Protein AF-A0A9X5XLR1-F1 (afdb_monomer_lite)

Secondary structure (DSSP, 8-state):
-PBPPPEEEEEEEEE-TTS-EEEEEEEEEEEEETS-TTHHHHHHHHHHHHHHTB--SEEEEEEEEEE-SSPPB---TTTTHHHHHHHHHHHHHHHHHHTT--HHHHHHHHB--TT---EETTEE-TT---S---HHHHHHHHHHHHHSPPSSPPPTT----------

Foldseek 3Di:
DAAAWDKDKDWDWDDDLVLATAEIEMEMETEQEADCECQVVLQCQQQQQLALFWQHPYYYYHYYYDYDNDDGHYDDPVSNVVVNQVNVLVVQCVVCVVSVHHSLVSSVVTGDDAPDFRAGNVGTDPVDHPPDDCVVVVSVVVVVVVVDDDPDDDDPPDDDDDDDGDD

Sequence (167 aa):
ATTRHPFTIRVKAGARRDGTLTALQLRVVSNTGAYGNHGPAVMFHSVGESMAVYRAPHKKVDAFSVYTHTVPAGAFRGYGLGQVMFAVESALDELARRVGLDPLEFKAKNIIGPGEPMITAGGEEEDLHIASYGLDQCIGIVRRAQEEPVSEPVPDGWLVGEGTALA

Structure (mmCIF, N/CA/C/O backbone):
data_AF-A0A9X5XLR1-F1
#
_entry.id   AF-A0A9X5XLR1-F1
#
loop_
_atom_site.group_PDB
_atom_site.id
_atom_site.type_symbol
_atom_site.label_atom_id
_atom_site.label_alt_id
_atom_site.label_comp_id
_atom_site.label_asym_id
_atom_site.label_entity_id
_atom_site.label_seq_id
_atom_site.pdbx_PDB_ins_code
_atom_site.Cartn_x
_atom_site.Cartn_y
_atom_site.Cartn_z
_atom_site.occupancy
_atom_site.B_iso_or_equiv
_atom_site.auth_seq_id
_atom_site.auth_comp_id
_atom_site.auth_asym_id
_atom_site.auth_atom_id
_atom_site.pdbx_PDB_model_num
ATOM 1 N N . ALA A 1 1 ? 5.793 11.758 -24.833 1.00 57.50 1 ALA A N 1
ATOM 2 C CA . ALA A 1 1 ? 5.321 11.913 -23.443 1.00 57.50 1 ALA A CA 1
ATOM 3 C C . ALA A 1 1 ? 5.467 10.572 -22.738 1.00 57.50 1 ALA A C 1
ATOM 5 O O . ALA A 1 1 ? 5.095 9.568 -23.332 1.00 57.50 1 ALA A O 1
ATOM 6 N N . THR A 1 2 ? 6.045 10.537 -21.538 1.00 74.81 2 THR A N 1
ATOM 7 C CA . THR A 1 2 ? 6.142 9.318 -20.720 1.00 74.81 2 THR A CA 1
ATOM 8 C C . THR A 1 2 ? 4.814 9.069 -20.011 1.00 74.81 2 THR A C 1
ATOM 10 O O . THR A 1 2 ? 4.234 9.988 -19.434 1.00 74.81 2 THR A O 1
ATOM 13 N N . THR A 1 3 ? 4.307 7.839 -20.060 1.00 91.31 3 THR A N 1
ATOM 14 C CA . THR A 1 3 ? 3.083 7.442 -19.348 1.00 91.31 3 THR A CA 1
ATOM 15 C C . THR A 1 3 ? 3.418 6.854 -17.979 1.00 91.31 3 THR A C 1
ATOM 17 O O . THR A 1 3 ? 4.533 6.384 -17.752 1.00 91.31 3 THR A O 1
ATOM 20 N N . ARG A 1 4 ? 2.445 6.828 -17.058 1.00 95.69 4 ARG A N 1
ATOM 21 C CA . ARG A 1 4 ? 2.559 6.027 -15.829 1.00 95.69 4 ARG A CA 1
ATOM 22 C C . ARG A 1 4 ? 2.668 4.543 -16.200 1.00 95.69 4 ARG A C 1
ATOM 24 O O . ARG A 1 4 ? 1.985 4.088 -17.115 1.00 95.69 4 ARG A O 1
ATOM 31 N N . HIS A 1 5 ? 3.489 3.795 -15.471 1.00 96.94 5 HIS A N 1
ATOM 32 C CA . HIS A 1 5 ? 3.603 2.345 -15.620 1.00 96.94 5 HIS A CA 1
ATOM 33 C C . HIS A 1 5 ? 2.300 1.623 -15.206 1.00 96.94 5 HIS A C 1
ATOM 35 O O . HIS A 1 5 ? 1.866 1.787 -14.058 1.00 96.94 5 HIS A O 1
ATOM 41 N N . PRO A 1 6 ? 1.686 0.806 -16.083 1.00 96.81 6 PRO A N 1
ATOM 42 C CA . PRO A 1 6 ? 0.588 -0.087 -15.712 1.00 96.81 6 PRO A CA 1
ATOM 43 C C . PRO A 1 6 ? 1.087 -1.233 -14.830 1.00 96.81 6 PRO A C 1
ATOM 45 O O . PRO A 1 6 ? 2.089 -1.873 -15.157 1.00 96.81 6 PRO A O 1
ATOM 48 N N . PHE A 1 7 ? 0.391 -1.494 -13.723 1.00 98.25 7 PHE A N 1
ATOM 49 C CA . PHE A 1 7 ? 0.754 -2.518 -12.742 1.00 98.25 7 PHE A CA 1
ATOM 50 C C . PHE A 1 7 ? -0.345 -3.582 -12.645 1.00 98.25 7 PHE A C 1
ATOM 52 O O . PHE A 1 7 ? -1.530 -3.264 -12.628 1.00 98.25 7 PHE A O 1
ATOM 59 N N . THR A 1 8 ? 0.057 -4.844 -12.519 1.00 98.56 8 THR A N 1
ATOM 60 C CA . THR A 1 8 ? -0.783 -5.930 -11.999 1.00 98.56 8 THR A CA 1
ATOM 61 C C . THR A 1 8 ? -0.249 -6.323 -10.632 1.00 98.56 8 THR A C 1
ATOM 63 O O . THR A 1 8 ? 0.933 -6.649 -10.501 1.00 98.56 8 THR A O 1
ATOM 66 N N . ILE A 1 9 ? -1.107 -6.274 -9.614 1.00 98.81 9 ILE A N 1
ATOM 67 C CA . ILE A 1 9 ? -0.703 -6.397 -8.213 1.00 98.81 9 ILE A CA 1
ATOM 68 C C . ILE A 1 9 ? -1.545 -7.469 -7.543 1.00 98.81 9 ILE A C 1
ATOM 70 O O . ILE A 1 9 ? -2.770 -7.461 -7.633 1.00 98.81 9 ILE A O 1
ATOM 74 N N . ARG A 1 10 ? -0.881 -8.382 -6.838 1.00 98.81 10 ARG A N 1
ATOM 75 C CA . ARG A 1 10 ? -1.521 -9.316 -5.917 1.00 98.81 10 ARG A CA 1
ATOM 76 C C . ARG A 1 10 ? -0.997 -9.065 -4.515 1.00 98.81 10 ARG A C 1
ATOM 78 O O . ARG A 1 10 ? 0.210 -9.139 -4.290 1.00 98.81 10 ARG A O 1
ATOM 85 N N . VAL A 1 11 ? -1.921 -8.845 -3.587 1.00 98.75 11 VAL A N 1
ATOM 86 C CA . VAL A 1 11 ? -1.633 -8.690 -2.161 1.00 98.75 11 VAL A CA 1
ATOM 87 C C . VAL A 1 11 ? -2.110 -9.930 -1.417 1.00 98.75 11 VAL A C 1
ATOM 89 O O . VAL A 1 11 ? -3.181 -10.474 -1.693 1.00 98.75 11 VAL A O 1
ATOM 92 N N . LYS A 1 12 ? -1.302 -10.399 -0.471 1.00 98.69 12 LYS A N 1
ATOM 93 C CA . LYS A 1 12 ? -1.703 -11.371 0.544 1.00 98.69 12 LYS A CA 1
ATOM 94 C C . LYS A 1 12 ? -1.303 -10.811 1.901 1.00 98.69 12 LYS A C 1
ATOM 96 O O . LYS A 1 12 ? -0.121 -10.607 2.152 1.00 98.69 12 LYS A O 1
ATOM 101 N N . ALA A 1 13 ? -2.285 -10.589 2.763 1.00 98.50 13 ALA A N 1
ATOM 102 C CA . ALA A 1 13 ? -2.082 -10.092 4.115 1.00 98.50 13 ALA A CA 1
ATOM 103 C C . ALA A 1 13 ? -2.600 -11.111 5.136 1.00 98.50 13 ALA A C 1
ATOM 105 O O . ALA A 1 13 ? -3.530 -11.873 4.856 1.00 98.50 13 ALA A O 1
ATOM 106 N N . GLY A 1 14 ? -1.975 -11.144 6.308 1.00 98.44 14 GLY A N 1
ATOM 107 C CA . GLY A 1 14 ? -2.388 -11.974 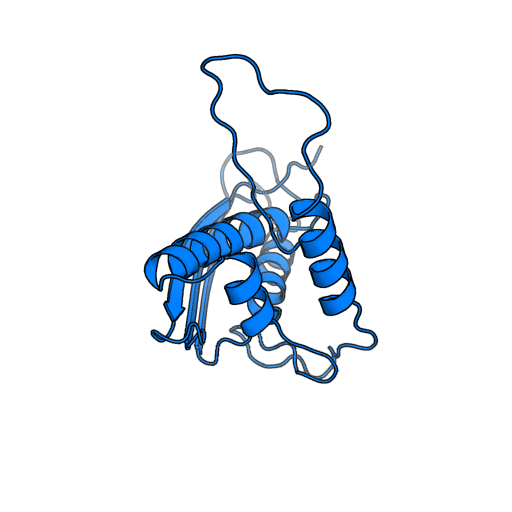7.433 1.00 98.44 14 GLY A CA 1
ATOM 108 C C . GLY A 1 14 ? -2.376 -11.167 8.721 1.00 98.44 14 GLY A C 1
ATOM 109 O O . GLY A 1 14 ? -1.456 -10.386 8.946 1.00 98.44 14 GLY A O 1
ATOM 110 N N . ALA A 1 15 ? -3.385 -11.372 9.563 1.00 98.62 15 ALA A N 1
ATOM 111 C CA . ALA A 1 15 ? -3.483 -10.761 10.880 1.00 98.62 15 ALA A CA 1
ATOM 112 C C . ALA A 1 15 ? -4.029 -11.760 11.904 1.00 98.62 15 ALA A C 1
ATOM 114 O O . ALA A 1 15 ? -4.684 -12.749 11.561 1.00 98.62 15 ALA A O 1
ATOM 115 N N . ARG A 1 16 ? -3.744 -11.499 13.176 1.00 98.44 16 ARG A N 1
ATOM 116 C CA . ARG A 1 16 ? -4.376 -12.166 14.317 1.00 98.44 16 ARG A CA 1
ATOM 117 C C . ARG A 1 16 ? -5.809 -11.650 14.500 1.00 98.44 16 ARG A C 1
ATOM 119 O O . ARG A 1 16 ? -6.177 -10.602 13.977 1.00 98.44 16 ARG A O 1
ATOM 126 N N . ARG A 1 17 ? -6.613 -12.376 15.289 1.00 97.44 17 ARG A N 1
ATOM 127 C CA . ARG A 1 17 ? -7.998 -11.979 15.618 1.00 97.44 17 ARG A CA 1
ATOM 128 C C . ARG A 1 17 ? -8.093 -10.638 16.346 1.00 97.44 17 ARG A C 1
ATOM 130 O O . ARG A 1 17 ? -9.117 -9.986 16.257 1.00 97.44 17 ARG A O 1
ATOM 137 N N . ASP A 1 18 ? -7.043 -10.239 17.057 1.00 97.88 18 ASP A N 1
ATOM 138 C CA . ASP A 1 18 ? -6.964 -8.945 17.738 1.00 97.88 18 ASP A CA 1
ATOM 139 C C . ASP A 1 18 ? -6.581 -7.793 16.788 1.00 97.88 18 ASP A C 1
ATOM 141 O O . ASP A 1 18 ? -6.362 -6.672 17.244 1.00 97.88 18 ASP A O 1
ATOM 145 N N . GLY A 1 19 ? -6.434 -8.061 15.488 1.00 98.06 19 GLY A N 1
ATOM 146 C CA . GLY A 1 19 ? -6.050 -7.076 14.483 1.00 98.06 19 GLY A CA 1
ATOM 147 C C . GLY A 1 19 ? -4.550 -6.876 14.310 1.00 98.06 19 GLY A C 1
ATOM 148 O O . GLY A 1 19 ? -4.161 -6.053 13.493 1.00 98.06 19 GLY A O 1
ATOM 149 N N . THR A 1 20 ? -3.689 -7.595 15.034 1.00 98.50 20 THR A N 1
ATOM 150 C CA . THR A 1 20 ? -2.236 -7.454 14.861 1.00 98.50 20 THR A CA 1
ATOM 151 C C . THR A 1 20 ? -1.792 -8.077 13.534 1.00 98.50 20 THR A C 1
ATOM 153 O O . THR A 1 20 ? -1.952 -9.286 13.331 1.00 98.50 20 THR A O 1
ATOM 156 N N . LEU A 1 21 ? -1.226 -7.270 12.636 1.00 98.31 21 LEU A N 1
ATOM 157 C CA . LEU A 1 21 ? -0.723 -7.686 11.330 1.00 98.31 21 LEU A CA 1
ATOM 158 C C . LEU A 1 21 ? 0.509 -8.587 11.502 1.00 98.31 21 LEU A C 1
ATOM 160 O O . LEU A 1 21 ? 1.460 -8.258 12.204 1.00 98.31 21 LEU A O 1
ATOM 164 N N . THR A 1 22 ? 0.490 -9.760 10.873 1.00 98.38 22 THR A N 1
ATOM 165 C CA . THR A 1 22 ? 1.551 -10.771 11.003 1.00 98.38 22 THR A CA 1
ATOM 166 C C . THR A 1 22 ? 2.347 -10.960 9.725 1.00 98.38 22 THR A C 1
ATOM 168 O O . THR A 1 22 ? 3.524 -11.306 9.793 1.00 98.38 22 THR A O 1
ATOM 171 N N . ALA A 1 23 ? 1.736 -10.742 8.561 1.00 98.19 23 ALA A N 1
ATOM 172 C CA . ALA A 1 23 ? 2.420 -10.902 7.290 1.00 98.19 23 ALA A CA 1
ATOM 173 C C . ALA A 1 23 ? 1.845 -9.996 6.203 1.00 98.19 23 ALA A C 1
ATOM 175 O O . ALA A 1 23 ? 0.628 -9.818 6.114 1.00 98.19 23 ALA A O 1
ATOM 176 N N . LEU A 1 24 ? 2.726 -9.509 5.330 1.00 98.25 24 LEU A N 1
ATOM 177 C CA . LEU A 1 24 ? 2.369 -8.810 4.102 1.00 98.25 24 LEU A CA 1
ATOM 178 C C . LEU A 1 24 ? 3.201 -9.364 2.939 1.00 98.25 24 LEU A C 1
ATOM 180 O O . LEU A 1 24 ? 4.429 -9.408 2.997 1.00 98.25 24 LEU A O 1
ATOM 184 N N . GLN A 1 25 ? 2.541 -9.799 1.872 1.00 98.62 25 GLN A N 1
ATOM 185 C CA . GLN A 1 25 ? 3.197 -10.304 0.673 1.00 98.62 25 GLN A CA 1
ATOM 186 C C . GLN A 1 25 ? 2.654 -9.609 -0.571 1.00 98.62 25 GLN A C 1
ATOM 188 O O . GLN A 1 25 ? 1.440 -9.572 -0.788 1.00 98.62 25 GLN A O 1
ATOM 193 N N . LEU A 1 26 ? 3.569 -9.142 -1.419 1.00 98.56 26 LEU A N 1
ATOM 194 C CA . LEU A 1 26 ? 3.269 -8.555 -2.719 1.00 98.56 26 LEU A CA 1
ATOM 195 C C . LEU A 1 26 ? 3.815 -9.420 -3.852 1.00 98.56 26 LEU A C 1
ATOM 197 O O . LEU A 1 26 ? 4.945 -9.909 -3.803 1.00 98.56 26 LEU A O 1
ATOM 201 N N . ARG A 1 27 ? 3.023 -9.551 -4.915 1.00 98.69 27 ARG A N 1
ATOM 202 C CA . ARG A 1 27 ? 3.508 -9.935 -6.242 1.00 98.69 27 ARG A CA 1
ATOM 203 C C . ARG A 1 27 ? 3.113 -8.853 -7.234 1.00 98.69 27 ARG A C 1
ATOM 205 O O . ARG A 1 27 ? 1.921 -8.605 -7.409 1.00 98.69 27 ARG A O 1
ATOM 212 N N . VAL A 1 28 ? 4.098 -8.232 -7.873 1.00 98.62 28 VAL A N 1
ATOM 213 C CA . VAL A 1 28 ? 3.902 -7.053 -8.726 1.00 98.62 28 VAL A CA 1
ATOM 214 C C . VAL A 1 28 ? 4.514 -7.289 -10.099 1.00 98.62 28 VAL A C 1
ATOM 216 O O . VAL A 1 28 ? 5.671 -7.686 -10.209 1.00 98.62 28 VAL A O 1
ATOM 219 N N . VAL A 1 29 ? 3.749 -7.024 -11.156 1.00 98.56 29 VAL A N 1
ATOM 220 C CA . VAL A 1 29 ? 4.246 -6.995 -12.537 1.00 98.56 29 VAL A CA 1
ATOM 221 C C . VAL A 1 29 ? 3.948 -5.621 -13.125 1.00 98.56 29 VAL A C 1
ATOM 223 O O . VAL A 1 29 ? 2.790 -5.211 -13.169 1.00 98.56 29 VAL A O 1
ATOM 226 N N . SER A 1 30 ? 4.981 -4.915 -13.573 1.00 97.81 30 SER A N 1
ATOM 227 C CA . SER A 1 30 ? 4.895 -3.596 -14.202 1.00 97.81 30 SER A CA 1
ATOM 228 C C . SER A 1 30 ? 5.273 -3.676 -15.671 1.00 97.81 30 SER A C 1
ATOM 230 O O . SER A 1 30 ? 6.318 -4.227 -16.014 1.00 97.81 30 SER A O 1
ATOM 232 N N . ASN A 1 31 ? 4.451 -3.084 -16.536 1.00 96.94 31 ASN A N 1
ATOM 233 C CA . ASN A 1 31 ? 4.787 -2.896 -17.942 1.00 96.94 31 ASN A CA 1
ATOM 234 C C . ASN A 1 31 ? 5.601 -1.599 -18.115 1.00 96.94 31 ASN A C 1
ATOM 236 O O . ASN A 1 31 ? 5.103 -0.505 -17.837 1.00 96.94 31 ASN A O 1
ATOM 240 N N . THR A 1 32 ? 6.846 -1.710 -18.590 1.00 96.06 32 THR A N 1
ATOM 241 C CA . THR A 1 32 ? 7.724 -0.551 -18.846 1.00 96.06 32 THR A CA 1
ATOM 242 C C . THR A 1 32 ? 7.689 -0.043 -20.292 1.00 96.06 32 THR A C 1
ATOM 244 O O . THR A 1 32 ? 8.259 1.005 -20.595 1.00 96.06 32 THR A O 1
ATOM 247 N N . GLY A 1 33 ? 6.986 -0.736 -21.188 1.00 95.88 33 GLY A N 1
ATOM 248 C CA . GLY A 1 33 ? 7.020 -0.474 -22.626 1.00 95.88 33 GLY A CA 1
ATOM 249 C C . GLY A 1 33 ? 8.336 -0.920 -23.264 1.00 95.88 33 GLY A C 1
ATOM 250 O O . GLY A 1 33 ? 9.029 -1.792 -22.736 1.00 95.88 33 GLY A O 1
ATOM 251 N N . ALA A 1 34 ? 8.676 -0.334 -24.412 1.00 96.00 34 ALA A N 1
ATOM 252 C CA . ALA A 1 34 ? 9.813 -0.778 -25.226 1.00 96.00 34 ALA A CA 1
ATOM 253 C C . ALA A 1 34 ? 11.200 -0.491 -24.618 1.00 96.00 34 ALA A C 1
ATOM 255 O O . ALA A 1 34 ? 12.180 -1.112 -25.023 1.00 96.00 34 ALA A O 1
ATOM 256 N N . TYR A 1 35 ? 11.298 0.422 -23.644 1.00 93.44 35 TYR A N 1
ATOM 257 C CA . TYR A 1 35 ? 12.564 0.824 -23.020 1.00 93.44 35 TYR A CA 1
ATOM 258 C C . TYR A 1 35 ? 12.449 0.874 -21.496 1.00 93.44 35 TYR A C 1
ATOM 260 O O . TYR A 1 35 ? 11.387 1.162 -20.945 1.00 93.44 35 TYR A O 1
ATOM 268 N N . GLY A 1 36 ? 13.565 0.601 -20.815 1.00 88.62 36 GLY A N 1
ATOM 269 C CA . GLY A 1 36 ? 13.574 0.368 -19.374 1.00 88.62 36 GLY A CA 1
ATOM 270 C C . GLY A 1 36 ? 13.273 1.640 -18.600 1.00 88.62 36 GLY A C 1
ATOM 271 O O . GLY A 1 36 ? 12.535 1.590 -17.624 1.00 88.62 36 GLY A O 1
ATOM 272 N N . ASN A 1 37 ? 13.788 2.777 -19.080 1.00 89.06 37 ASN A N 1
ATOM 273 C CA . ASN A 1 37 ? 13.573 4.104 -18.509 1.00 89.06 37 ASN A CA 1
ATOM 274 C C . ASN A 1 37 ? 13.658 4.075 -16.967 1.00 89.06 37 ASN A C 1
ATOM 276 O O . ASN A 1 37 ? 14.652 3.609 -16.415 1.0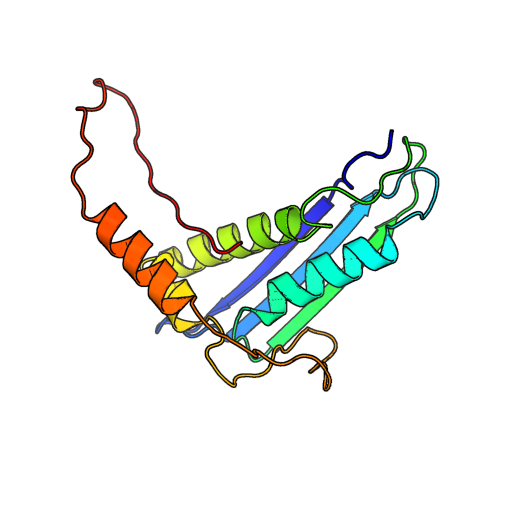0 89.06 37 ASN A O 1
ATOM 280 N N . HIS A 1 38 ? 12.601 4.494 -16.270 1.00 94.94 38 HIS A N 1
ATOM 281 C CA . HIS A 1 38 ? 12.525 4.478 -14.809 1.00 94.94 38 HIS A CA 1
ATOM 28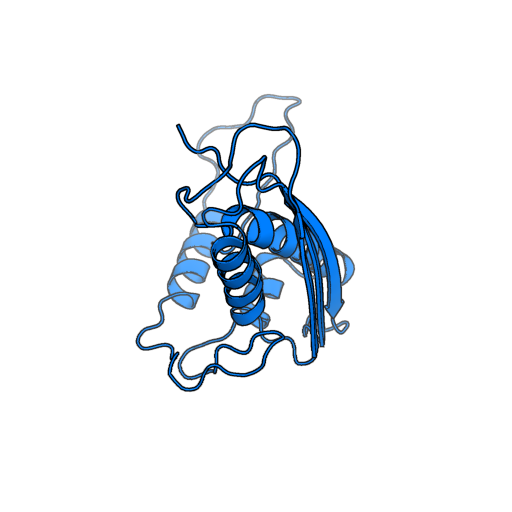2 C C . HIS A 1 38 ? 11.984 3.158 -14.217 1.00 94.94 38 HIS A C 1
ATOM 284 O O . HIS A 1 38 ? 11.759 3.086 -13.014 1.00 94.94 38 HIS A O 1
ATOM 290 N N . GLY A 1 39 ? 11.773 2.106 -15.011 1.00 96.00 39 GLY A N 1
ATOM 291 C CA . GLY A 1 39 ? 11.105 0.863 -14.607 1.00 96.00 39 GLY A CA 1
ATOM 292 C C . GLY A 1 39 ? 11.664 0.189 -13.343 1.00 96.00 39 GLY A C 1
ATOM 293 O O . GLY A 1 39 ? 10.867 -0.143 -12.463 1.00 96.00 39 GLY A O 1
ATOM 294 N N . PRO A 1 40 ? 12.989 -0.022 -13.203 1.00 95.50 40 PRO A N 1
ATOM 295 C CA . PRO A 1 40 ? 13.566 -0.592 -11.982 1.00 95.50 40 PRO A CA 1
ATOM 296 C C . PRO A 1 40 ? 13.398 0.312 -10.754 1.00 95.50 40 PRO A C 1
ATOM 298 O O . PRO A 1 40 ? 12.966 -0.158 -9.707 1.00 95.50 40 PRO A O 1
ATOM 301 N N . ALA A 1 41 ? 13.669 1.613 -10.894 1.00 96.31 41 ALA A N 1
ATOM 302 C CA . ALA A 1 41 ? 13.584 2.565 -9.787 1.00 96.31 41 ALA A CA 1
ATOM 303 C C . ALA A 1 41 ? 12.134 2.784 -9.328 1.00 96.31 41 ALA A C 1
ATOM 305 O O . ALA A 1 41 ? 11.859 2.778 -8.135 1.00 96.31 41 ALA A O 1
ATOM 306 N N . VAL A 1 42 ? 11.189 2.921 -10.266 1.00 97.50 42 VAL A N 1
ATOM 307 C CA . VAL A 1 42 ? 9.754 2.994 -9.954 1.00 97.50 42 VAL A CA 1
ATOM 308 C C . VAL A 1 42 ? 9.336 1.747 -9.191 1.00 97.50 42 VAL A C 1
ATOM 310 O O . VAL A 1 42 ? 8.679 1.869 -8.167 1.00 97.50 42 VAL A O 1
ATOM 313 N N . MET A 1 43 ? 9.735 0.551 -9.637 1.00 97.25 43 MET A N 1
ATOM 314 C CA . MET A 1 43 ? 9.394 -0.690 -8.939 1.00 97.25 43 MET A CA 1
ATOM 315 C C . MET A 1 43 ? 9.960 -0.736 -7.517 1.00 97.25 43 MET A C 1
ATOM 317 O O . MET A 1 43 ? 9.212 -1.072 -6.604 1.00 97.25 43 MET A O 1
ATOM 321 N N . PHE A 1 44 ? 11.234 -0.371 -7.339 1.00 95.31 44 PHE A N 1
ATOM 322 C CA . PHE A 1 44 ? 11.902 -0.318 -6.036 1.00 95.31 44 PHE A CA 1
ATOM 323 C C . PHE A 1 44 ? 11.116 0.552 -5.046 1.00 95.31 44 PHE A C 1
ATOM 325 O O . PHE A 1 44 ? 10.651 0.039 -4.028 1.00 95.31 44 PHE A O 1
ATOM 332 N N . HIS A 1 45 ? 10.844 1.806 -5.420 1.00 95.38 45 HIS A N 1
ATOM 333 C CA . HIS A 1 45 ? 10.098 2.739 -4.572 1.00 95.38 45 HIS A CA 1
ATOM 334 C C . HIS A 1 45 ? 8.616 2.356 -4.391 1.00 95.38 45 HIS A C 1
ATOM 336 O O . HIS A 1 45 ? 7.961 2.666 -3.401 1.00 95.38 45 HIS A O 1
ATOM 342 N N . SER A 1 46 ? 8.024 1.669 -5.369 1.00 96.69 46 SER A N 1
ATOM 343 C CA . SER A 1 46 ? 6.626 1.245 -5.250 1.00 96.69 46 SER A CA 1
ATOM 344 C C . SER A 1 46 ? 6.447 0.220 -4.133 1.00 96.69 46 SER A C 1
ATOM 346 O O . SER A 1 46 ? 5.474 0.288 -3.386 1.00 96.69 46 SER A O 1
ATOM 348 N N . VAL A 1 47 ? 7.340 -0.771 -4.057 1.00 96.75 47 VAL A N 1
ATOM 349 C CA . VAL A 1 47 ? 7.197 -1.911 -3.139 1.00 96.75 47 VAL A CA 1
ATOM 350 C C . VAL A 1 47 ? 7.866 -1.678 -1.790 1.00 96.75 47 VAL A C 1
ATOM 352 O O . VAL A 1 47 ? 7.394 -2.240 -0.806 1.00 96.75 47 VAL A O 1
ATOM 355 N N . GLY A 1 48 ? 8.932 -0.874 -1.727 1.00 95.00 48 GLY A N 1
ATOM 356 C CA . GLY A 1 48 ? 9.635 -0.562 -0.483 1.00 95.00 48 GLY A CA 1
ATOM 357 C C . GLY A 1 48 ? 8.743 0.216 0.478 1.00 95.00 48 GLY A C 1
ATOM 358 O O . GLY A 1 48 ? 8.308 -0.309 1.502 1.00 95.00 48 GLY A O 1
ATOM 359 N N . GLU A 1 49 ? 8.404 1.441 0.100 1.00 93.81 49 GLU A N 1
ATOM 360 C CA . GLU A 1 49 ? 7.709 2.427 0.923 1.00 93.81 49 GLU A CA 1
ATOM 361 C C . GLU A 1 49 ? 6.298 1.957 1.287 1.00 93.81 49 GLU A C 1
ATOM 363 O O . GLU A 1 49 ? 5.899 2.023 2.451 1.00 93.81 49 GLU A O 1
ATOM 368 N N . SER A 1 50 ? 5.579 1.371 0.322 1.00 95.44 50 SER A N 1
ATOM 369 C CA . SER A 1 50 ? 4.223 0.847 0.549 1.00 95.44 50 SER A CA 1
ATOM 370 C C . SER A 1 50 ? 4.178 -0.316 1.548 1.00 95.44 50 SER A C 1
ATOM 372 O O . SER A 1 50 ? 3.130 -0.609 2.120 1.00 95.44 50 SER A O 1
ATOM 374 N N . MET A 1 51 ? 5.296 -1.021 1.750 1.00 94.88 51 MET A N 1
ATOM 375 C CA . MET A 1 51 ? 5.400 -2.085 2.753 1.00 94.88 51 MET A CA 1
ATOM 376 C C . MET A 1 51 ? 6.027 -1.611 4.059 1.00 94.88 51 MET A C 1
ATOM 378 O O . MET A 1 51 ? 5.668 -2.127 5.120 1.00 94.88 51 MET A O 1
ATOM 382 N N . ALA A 1 52 ? 6.975 -0.678 3.989 1.00 94.56 52 ALA A N 1
ATOM 383 C CA . ALA A 1 52 ? 7.707 -0.172 5.141 1.00 94.56 52 ALA A CA 1
ATOM 384 C C . ALA A 1 52 ? 6.789 0.491 6.163 1.00 94.56 52 ALA A C 1
ATOM 386 O O . ALA A 1 52 ? 6.971 0.272 7.357 1.00 94.56 52 ALA A O 1
ATOM 387 N N . VAL A 1 53 ? 5.762 1.205 5.697 1.00 94.62 53 VAL A N 1
ATOM 388 C CA . VAL A 1 53 ? 4.841 1.955 6.559 1.00 94.62 53 VAL A CA 1
ATOM 389 C C . VAL A 1 53 ? 4.029 1.080 7.526 1.00 94.62 53 VAL A C 1
ATOM 391 O O . VAL A 1 53 ? 3.550 1.564 8.546 1.00 94.62 53 VAL A O 1
ATOM 394 N N . TYR A 1 54 ? 3.914 -0.225 7.259 1.00 96.44 54 TYR A N 1
ATOM 395 C CA . TYR A 1 54 ? 3.183 -1.166 8.107 1.00 96.44 54 TYR A CA 1
ATOM 396 C C . TYR A 1 54 ? 4.112 -2.064 8.933 1.00 96.44 54 TYR A C 1
ATOM 398 O O . TYR A 1 54 ? 5.015 -2.725 8.411 1.00 96.44 54 TYR A O 1
ATOM 406 N N . ARG A 1 55 ? 3.824 -2.184 10.231 1.00 95.38 55 ARG A N 1
ATOM 407 C CA . ARG A 1 55 ? 4.474 -3.065 11.212 1.00 95.38 55 ARG A CA 1
ATOM 408 C C . ARG A 1 55 ? 4.039 -4.527 11.031 1.00 95.38 55 ARG A C 1
ATOM 410 O O . ARG A 1 55 ? 3.372 -5.112 11.879 1.00 95.38 55 ARG A O 1
ATOM 417 N N . ALA A 1 56 ? 4.423 -5.132 9.908 1.00 96.00 56 ALA A N 1
ATOM 418 C CA . ALA A 1 56 ? 4.313 -6.575 9.687 1.00 96.00 56 ALA A CA 1
ATOM 419 C C . ALA A 1 56 ? 5.678 -7.253 9.918 1.00 96.00 56 ALA A C 1
ATOM 421 O O . ALA A 1 56 ? 6.633 -6.895 9.226 1.00 96.00 56 ALA A O 1
ATOM 422 N N . PRO A 1 57 ? 5.789 -8.257 10.810 1.00 95.12 57 PRO A N 1
ATOM 423 C CA . PRO A 1 57 ? 7.061 -8.931 11.085 1.00 95.12 57 PRO A CA 1
ATOM 424 C C . PRO A 1 57 ? 7.546 -9.815 9.927 1.00 95.12 57 PRO A C 1
ATOM 426 O O . PRO A 1 57 ? 8.727 -10.144 9.855 1.00 95.12 57 PRO A O 1
ATOM 429 N N . HIS A 1 58 ? 6.656 -10.212 9.012 1.00 97.31 58 HIS A N 1
ATOM 430 C CA . HIS A 1 58 ? 7.009 -11.026 7.851 1.00 97.31 58 HIS A CA 1
ATOM 431 C C . HIS A 1 58 ? 6.599 -10.328 6.557 1.00 97.31 58 HIS A C 1
ATOM 433 O O . HIS A 1 58 ? 5.411 -10.159 6.273 1.00 97.31 58 HIS A O 1
ATOM 439 N N . LYS A 1 59 ? 7.591 -9.942 5.753 1.00 97.81 59 LYS A N 1
ATOM 440 C CA . LYS A 1 59 ? 7.397 -9.241 4.482 1.00 97.81 59 LYS A CA 1
ATOM 441 C C . LYS A 1 59 ? 8.028 -10.032 3.343 1.00 97.81 59 LYS A C 1
ATOM 443 O O . LYS A 1 59 ? 9.134 -10.545 3.479 1.00 97.81 59 LYS A O 1
ATOM 448 N N . LYS A 1 60 ? 7.320 -10.152 2.217 1.00 98.06 60 LYS A N 1
ATOM 449 C CA . LYS A 1 60 ? 7.842 -10.775 0.990 1.00 98.06 60 LYS A CA 1
ATOM 450 C C . LYS A 1 60 ? 7.391 -10.004 -0.245 1.00 98.06 60 LYS A C 1
ATOM 452 O O . LYS A 1 60 ? 6.209 -9.706 -0.384 1.00 98.06 60 LYS A O 1
ATOM 457 N N . VAL A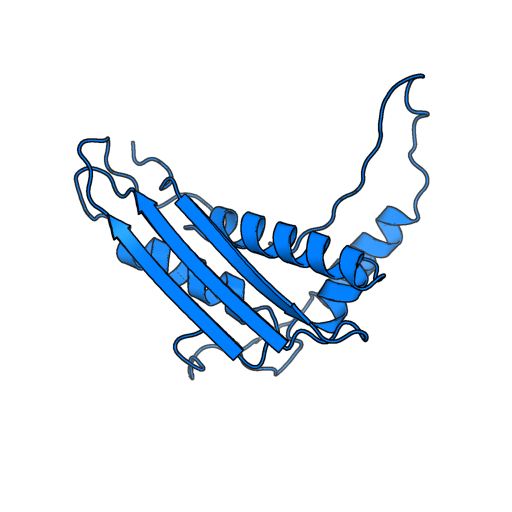 1 61 ? 8.311 -9.778 -1.179 1.00 98.38 61 VAL A N 1
ATOM 458 C CA . VAL A 1 61 ? 8.018 -9.176 -2.485 1.00 98.38 61 VAL A CA 1
ATOM 459 C C . VAL A 1 61 ? 8.569 -10.053 -3.595 1.00 98.38 61 VAL A C 1
ATOM 461 O O . VAL A 1 61 ? 9.724 -10.461 -3.543 1.00 98.38 61 VAL A O 1
ATOM 464 N N . ASP A 1 62 ? 7.748 -10.300 -4.612 1.00 98.25 62 ASP A N 1
ATOM 465 C CA . ASP A 1 62 ? 8.193 -10.763 -5.925 1.00 98.25 62 ASP A CA 1
ATOM 466 C C . ASP A 1 62 ? 7.785 -9.701 -6.964 1.00 98.25 62 ASP A C 1
ATOM 468 O O . ASP A 1 62 ? 6.595 -9.529 -7.245 1.00 98.25 62 ASP A O 1
ATOM 472 N N . ALA A 1 63 ? 8.750 -8.963 -7.513 1.00 97.56 63 ALA A N 1
ATOM 473 C CA . ALA A 1 63 ? 8.501 -7.799 -8.364 1.00 97.56 63 ALA A CA 1
ATOM 474 C C . ALA A 1 63 ? 9.199 -7.915 -9.726 1.00 97.56 63 ALA A C 1
ATOM 476 O O . ALA A 1 63 ? 10.372 -8.274 -9.805 1.00 97.56 63 ALA A O 1
ATOM 477 N N . PHE A 1 64 ? 8.475 -7.591 -10.800 1.00 98.00 64 PHE A N 1
ATOM 478 C CA . PHE A 1 64 ? 8.942 -7.750 -12.177 1.00 98.00 64 PHE A CA 1
ATOM 479 C C . PHE A 1 64 ? 8.637 -6.496 -12.998 1.00 98.00 64 PHE A C 1
ATOM 481 O O . PHE A 1 64 ? 7.471 -6.155 -13.197 1.00 98.00 64 PHE A O 1
ATOM 488 N N . SER A 1 65 ? 9.669 -5.842 -13.525 1.00 97.12 65 SER A N 1
ATOM 489 C CA . SER A 1 65 ? 9.526 -4.799 -14.548 1.00 97.12 65 SER A CA 1
ATOM 490 C C . SER A 1 65 ? 9.792 -5.418 -15.915 1.00 97.12 65 SER A C 1
ATOM 492 O O . SER A 1 65 ? 10.899 -5.886 -16.174 1.00 97.12 65 SER A O 1
ATOM 494 N N . VAL A 1 66 ? 8.773 -5.463 -16.774 1.00 97.69 66 VAL A N 1
ATOM 495 C CA . VAL A 1 66 ? 8.817 -6.202 -18.043 1.00 97.69 66 VAL A CA 1
ATOM 496 C C . VAL A 1 66 ? 8.737 -5.276 -19.249 1.00 97.69 66 VAL A C 1
ATOM 498 O O . VAL A 1 66 ? 7.936 -4.337 -19.283 1.00 97.69 66 VAL A O 1
ATOM 501 N N . TYR A 1 67 ? 9.562 -5.573 -20.251 1.00 97.62 67 TYR A N 1
ATOM 502 C CA . TYR A 1 67 ? 9.532 -4.925 -21.557 1.00 97.62 67 TYR A CA 1
ATOM 503 C C . TYR A 1 67 ? 8.348 -5.412 -22.387 1.00 97.62 67 TYR A C 1
ATOM 505 O O . TYR A 1 67 ? 8.017 -6.599 -22.379 1.00 97.62 67 TYR A O 1
ATOM 513 N N . THR A 1 68 ? 7.733 -4.502 -23.138 1.00 96.69 68 THR A N 1
ATOM 514 C CA . THR A 1 68 ? 6.663 -4.820 -24.094 1.00 96.69 68 THR A CA 1
ATOM 515 C C . THR A 1 68 ? 6.768 -3.941 -25.343 1.00 96.69 68 THR A C 1
ATOM 517 O O . THR A 1 68 ? 7.563 -3.009 -25.388 1.00 96.69 68 THR A O 1
ATOM 520 N N . HIS A 1 69 ? 5.941 -4.194 -26.359 1.00 96.94 69 HIS A N 1
ATOM 521 C CA . HIS A 1 69 ? 5.908 -3.403 -27.599 1.00 96.94 69 HIS A CA 1
ATOM 522 C C . HIS A 1 69 ? 5.055 -2.119 -27.498 1.00 96.94 69 HIS A C 1
ATOM 524 O O . HIS A 1 69 ? 4.587 -1.609 -28.513 1.00 96.94 69 HIS A O 1
ATOM 530 N N . THR A 1 70 ? 4.802 -1.603 -26.290 1.00 94.62 70 THR A N 1
ATOM 531 C CA . THR A 1 70 ? 4.019 -0.372 -26.078 1.00 94.62 70 THR A CA 1
ATOM 532 C C . THR A 1 70 ? 4.907 0.853 -25.863 1.00 94.62 70 THR A C 1
ATOM 534 O O . THR A 1 70 ? 6.117 0.740 -25.648 1.00 94.62 70 THR A O 1
ATOM 537 N N . VAL A 1 71 ? 4.290 2.043 -25.881 1.00 94.94 71 VAL A N 1
ATOM 538 C CA . VAL A 1 71 ? 4.964 3.316 -25.578 1.00 94.94 71 VAL A CA 1
ATOM 539 C C . VAL A 1 71 ? 5.719 3.206 -24.242 1.00 94.94 71 VAL A C 1
ATOM 541 O O . VAL A 1 71 ? 5.145 2.695 -23.276 1.00 94.94 71 VAL A O 1
ATOM 544 N N . PRO A 1 72 ? 6.984 3.662 -24.169 1.00 95.25 72 PRO A N 1
ATOM 545 C CA . PRO A 1 72 ? 7.763 3.628 -22.937 1.00 95.25 72 PRO A CA 1
ATOM 546 C C . PRO A 1 72 ? 7.098 4.405 -21.802 1.00 95.25 72 PRO A C 1
ATOM 548 O O . PRO A 1 72 ? 6.758 5.586 -21.941 1.00 95.25 72 PRO A O 1
ATOM 551 N N . ALA A 1 73 ? 6.955 3.736 -20.662 1.00 96.00 73 ALA A N 1
ATOM 552 C CA . ALA A 1 73 ? 6.507 4.356 -19.427 1.00 96.00 73 ALA A CA 1
ATOM 553 C C . ALA A 1 73 ? 7.686 5.012 -18.690 1.00 96.00 73 ALA A C 1
ATOM 555 O O . ALA A 1 73 ? 8.856 4.793 -19.015 1.00 96.00 73 ALA A O 1
ATOM 556 N N . GLY A 1 74 ? 7.390 5.865 -17.715 1.00 94.94 74 GLY A N 1
ATOM 557 C CA . GLY A 1 74 ? 8.415 6.532 -16.923 1.00 94.94 74 GLY A CA 1
ATOM 558 C C . GLY A 1 74 ? 7.904 7.120 -15.621 1.00 94.94 74 GLY A C 1
ATOM 559 O O . GLY A 1 74 ? 6.833 6.767 -15.119 1.00 94.94 74 GLY A O 1
ATOM 560 N N . ALA A 1 75 ? 8.688 8.060 -15.097 1.00 95.00 75 ALA A N 1
ATOM 561 C CA . ALA A 1 75 ? 8.339 8.824 -13.915 1.00 95.00 75 ALA A CA 1
ATOM 562 C C . ALA A 1 75 ? 6.982 9.527 -14.091 1.00 95.00 75 ALA A C 1
ATOM 564 O O . ALA A 1 75 ? 6.724 10.196 -15.092 1.00 95.00 75 ALA A O 1
ATOM 565 N N . PHE A 1 76 ? 6.125 9.393 -13.083 1.00 95.19 76 PHE A N 1
ATOM 566 C CA . PHE A 1 76 ? 4.865 10.118 -12.956 1.00 95.19 76 PHE A CA 1
ATOM 567 C C . PHE A 1 76 ? 4.653 10.424 -11.469 1.00 95.19 76 PHE A C 1
ATOM 569 O O . PHE A 1 76 ? 5.136 9.670 -10.627 1.00 95.19 76 PHE A O 1
ATOM 576 N N . ARG A 1 77 ? 3.931 11.500 -11.122 1.00 95.62 77 ARG A N 1
ATOM 577 C CA . ARG A 1 77 ? 3.622 11.869 -9.725 1.00 95.62 77 ARG A CA 1
ATOM 578 C C . ARG A 1 77 ? 3.192 10.657 -8.878 1.00 95.62 77 ARG A C 1
ATOM 580 O O . ARG A 1 77 ? 2.282 9.913 -9.261 1.00 95.62 77 ARG A O 1
ATOM 587 N N . GLY A 1 78 ? 3.867 10.484 -7.742 1.00 94.31 78 GLY A N 1
ATOM 588 C CA . GLY A 1 78 ? 3.740 9.336 -6.836 1.00 94.31 78 GLY A CA 1
ATOM 589 C C . GLY A 1 78 ? 4.694 8.177 -7.144 1.00 94.31 78 GLY A C 1
ATOM 590 O O . GLY A 1 78 ? 4.750 7.246 -6.365 1.00 94.31 78 GLY A O 1
ATOM 591 N N . TYR A 1 79 ? 5.411 8.203 -8.272 1.00 96.44 79 TYR A N 1
ATOM 592 C CA . TYR A 1 79 ? 6.517 7.300 -8.624 1.00 96.44 79 TYR A CA 1
ATOM 593 C C . TYR A 1 79 ? 6.259 5.801 -8.362 1.00 96.44 79 TYR A C 1
ATOM 595 O O . TYR A 1 79 ? 7.150 5.053 -7.984 1.00 96.44 79 TYR A O 1
ATOM 603 N N . GLY A 1 80 ? 5.015 5.364 -8.601 1.00 96.62 80 GLY A N 1
ATOM 604 C CA . GLY A 1 80 ? 4.581 3.974 -8.456 1.00 96.62 80 GLY A CA 1
ATOM 605 C C . GLY A 1 80 ? 3.921 3.614 -7.115 1.00 96.62 80 GLY A C 1
ATOM 606 O O . GLY A 1 80 ? 3.124 2.673 -7.076 1.00 96.62 80 GLY A O 1
ATOM 607 N N . LEU A 1 81 ? 4.123 4.422 -6.067 1.00 97.00 81 LEU A N 1
ATOM 608 C CA . LEU A 1 81 ? 3.514 4.222 -4.746 1.00 97.00 81 LEU A CA 1
ATOM 609 C C . LEU A 1 81 ? 1.989 4.196 -4.832 1.00 97.00 81 LEU A C 1
ATOM 611 O O . LEU A 1 81 ? 1.363 3.291 -4.302 1.00 97.00 81 LEU A O 1
ATOM 615 N N . GLY A 1 82 ? 1.381 5.126 -5.578 1.00 96.38 82 GLY A N 1
ATOM 616 C CA . GLY A 1 82 ? -0.080 5.192 -5.702 1.00 96.38 82 GLY A CA 1
ATOM 617 C C . GLY A 1 82 ? -0.712 3.901 -6.237 1.00 96.38 82 GLY A C 1
ATOM 618 O O . GLY A 1 82 ? -1.811 3.542 -5.827 1.00 96.38 82 GLY A O 1
ATOM 619 N N . GLN A 1 83 ? -0.014 3.169 -7.116 1.00 97.44 83 GLN A N 1
ATOM 620 C CA . GLN A 1 83 ? -0.502 1.883 -7.614 1.00 97.44 83 GLN A CA 1
ATOM 621 C C . GLN A 1 83 ? -0.454 0.797 -6.530 1.00 97.44 83 GLN A C 1
ATOM 623 O O . GLN A 1 83 ? -1.418 0.048 -6.375 1.00 97.44 83 GLN A O 1
ATOM 628 N N . VAL A 1 84 ? 0.653 0.701 -5.787 1.00 98.19 84 VAL A N 1
ATOM 629 C CA . VAL A 1 84 ? 0.842 -0.341 -4.763 1.00 98.19 84 VAL A CA 1
ATOM 630 C C . VAL A 1 84 ? 0.061 -0.037 -3.491 1.00 98.19 84 VAL A C 1
ATOM 632 O O . VAL A 1 84 ? -0.619 -0.935 -2.998 1.00 98.19 84 VAL A O 1
ATOM 635 N N . MET A 1 85 ? 0.072 1.207 -3.011 1.00 97.38 85 MET A N 1
ATOM 636 C CA . MET A 1 85 ? -0.706 1.620 -1.843 1.00 97.38 85 MET A CA 1
ATOM 637 C C . MET A 1 85 ? -2.196 1.399 -2.054 1.00 97.38 85 MET A C 1
ATOM 639 O O . MET A 1 85 ? -2.825 0.813 -1.188 1.00 97.38 85 MET A O 1
ATOM 643 N N . PHE A 1 86 ? -2.758 1.724 -3.224 1.00 97.81 86 PHE A N 1
ATOM 644 C CA . PHE A 1 86 ? -4.166 1.414 -3.495 1.00 97.81 86 PHE A CA 1
ATOM 645 C C . PHE A 1 86 ? -4.493 -0.076 -3.278 1.00 97.81 86 PHE A C 1
ATOM 647 O O . PHE A 1 86 ? -5.490 -0.412 -2.636 1.00 97.81 86 PHE A O 1
ATOM 654 N N . ALA A 1 87 ? -3.641 -0.978 -3.775 1.00 98.38 87 ALA A N 1
ATOM 655 C CA . ALA A 1 87 ? -3.840 -2.416 -3.621 1.00 98.38 87 ALA A CA 1
ATOM 656 C C . ALA A 1 87 ? -3.634 -2.892 -2.170 1.00 98.38 87 ALA A C 1
ATOM 658 O O . ALA A 1 87 ? -4.391 -3.740 -1.696 1.00 98.38 87 ALA A O 1
ATOM 659 N N . VAL A 1 88 ? -2.620 -2.366 -1.473 1.00 98.25 88 VAL A N 1
ATOM 660 C CA . VAL A 1 88 ? -2.338 -2.691 -0.065 1.00 98.25 88 VAL A CA 1
ATOM 661 C C . VAL A 1 88 ? -3.472 -2.204 0.831 1.00 98.25 88 VAL A C 1
ATOM 663 O O . VAL A 1 88 ? -4.042 -3.017 1.552 1.00 98.25 88 VAL A O 1
ATOM 666 N N . GLU A 1 89 ? -3.851 -0.931 0.732 1.00 98.06 89 GLU A N 1
ATOM 667 C CA . GLU A 1 89 ? -4.940 -0.326 1.504 1.00 98.06 89 GLU A CA 1
ATOM 668 C C . GLU A 1 89 ? -6.246 -1.091 1.312 1.00 98.06 89 GLU A C 1
ATOM 670 O O . GLU A 1 89 ? -6.876 -1.470 2.293 1.00 98.06 89 GLU A O 1
ATOM 675 N N . SER A 1 90 ? -6.605 -1.414 0.065 1.00 98.25 90 SER A N 1
ATOM 676 C CA . SER A 1 90 ? -7.815 -2.193 -0.229 1.00 98.25 90 SER A CA 1
ATOM 677 C C . SER A 1 90 ? -7.794 -3.566 0.454 1.00 98.25 90 SER A C 1
ATOM 679 O O . SER A 1 90 ? -8.782 -3.989 1.054 1.00 98.25 90 SER A O 1
ATOM 681 N N . ALA A 1 91 ? -6.654 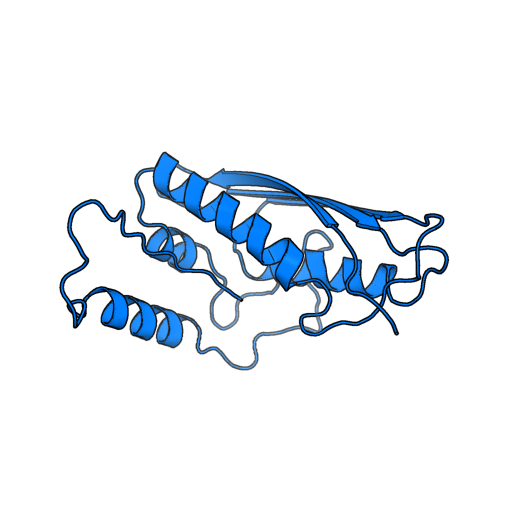-4.264 0.407 1.00 98.38 91 ALA A N 1
ATOM 682 C CA . ALA A 1 91 ? -6.510 -5.576 1.033 1.00 98.38 91 ALA A CA 1
ATOM 683 C C . ALA A 1 91 ? -6.543 -5.507 2.569 1.00 98.38 91 ALA A C 1
ATOM 685 O O . ALA A 1 91 ? -7.077 -6.417 3.209 1.00 98.38 91 ALA A O 1
ATOM 686 N N . LEU A 1 92 ? -5.976 -4.454 3.165 1.00 98.38 92 LEU A N 1
ATOM 687 C CA . LEU A 1 92 ? -6.020 -4.236 4.610 1.00 98.38 92 LEU A CA 1
ATOM 688 C C . LEU A 1 92 ? -7.422 -3.845 5.080 1.00 98.38 92 LEU A C 1
ATOM 690 O O . LEU A 1 92 ? -7.866 -4.359 6.102 1.00 98.38 92 LEU A O 1
ATOM 694 N N . ASP A 1 93 ? -8.147 -3.039 4.309 1.00 98.25 93 ASP A N 1
ATOM 695 C CA . ASP A 1 93 ? -9.552 -2.711 4.555 1.00 98.25 93 ASP A CA 1
ATOM 696 C C . ASP A 1 93 ? -10.439 -3.966 4.555 1.00 98.25 93 ASP A C 1
ATOM 698 O O . ASP A 1 93 ? -11.263 -4.168 5.451 1.00 98.25 93 ASP A O 1
ATOM 702 N N . GLU A 1 94 ? -10.266 -4.846 3.566 1.00 98.44 94 GLU A N 1
ATOM 703 C CA . GLU A 1 94 ? -10.956 -6.138 3.539 1.00 98.44 94 GLU A CA 1
ATOM 704 C C . GLU A 1 94 ? -10.572 -7.026 4.727 1.00 98.44 94 GLU A C 1
ATOM 706 O O . GLU A 1 94 ? -11.435 -7.678 5.320 1.00 98.44 94 GLU A O 1
ATOM 711 N N . LEU A 1 95 ? -9.283 -7.082 5.078 1.00 98.56 95 LEU A N 1
ATOM 712 C CA . LEU A 1 95 ? -8.794 -7.890 6.192 1.00 98.56 95 LEU A CA 1
ATOM 713 C C . LEU A 1 95 ? -9.343 -7.392 7.533 1.00 98.56 95 LEU A C 1
ATOM 715 O O . LEU A 1 95 ? -9.795 -8.216 8.328 1.00 98.56 95 LEU A O 1
ATOM 719 N N . ALA A 1 96 ? -9.354 -6.077 7.756 1.00 98.38 96 ALA A N 1
ATOM 720 C CA . ALA A 1 96 ? -9.908 -5.437 8.945 1.00 98.38 96 ALA A CA 1
ATOM 721 C C . ALA A 1 96 ? -11.369 -5.846 9.158 1.00 98.38 96 ALA A C 1
ATOM 723 O O . ALA A 1 96 ? -11.720 -6.390 10.208 1.00 98.38 96 ALA A O 1
ATOM 724 N N . ARG A 1 97 ? -12.195 -5.726 8.108 1.00 98.00 97 ARG A N 1
ATOM 725 C CA . ARG A 1 97 ? -13.605 -6.145 8.149 1.00 98.00 97 ARG A CA 1
ATOM 726 C C . ARG A 1 97 ? -13.763 -7.635 8.453 1.00 98.00 97 ARG A C 1
ATOM 728 O O . ARG A 1 97 ? -14.638 -8.009 9.228 1.00 98.00 97 ARG A O 1
ATOM 735 N N . ARG A 1 98 ? -12.900 -8.501 7.905 1.00 98.19 98 ARG A N 1
ATOM 736 C CA . ARG A 1 98 ? -12.936 -9.954 8.176 1.00 98.19 98 ARG A CA 1
ATOM 737 C C . ARG A 1 98 ? -12.595 -10.313 9.622 1.00 98.19 98 ARG A C 1
ATOM 739 O O . ARG A 1 98 ? -13.069 -11.341 10.101 1.00 98.19 98 ARG A O 1
ATOM 746 N N . VAL A 1 99 ? -11.783 -9.507 10.308 1.00 97.94 99 VAL A N 1
ATOM 747 C CA . VAL A 1 99 ? -11.484 -9.689 11.740 1.00 97.94 99 VAL A CA 1
ATOM 748 C C . VAL A 1 99 ? -12.408 -8.874 12.653 1.00 97.94 99 VAL A C 1
ATOM 750 O O . VAL A 1 99 ? -12.237 -8.913 13.866 1.00 97.94 99 VAL A O 1
ATOM 753 N N . GLY A 1 100 ? -13.410 -8.190 12.089 1.00 97.69 100 GLY A N 1
ATOM 754 C CA . GLY A 1 100 ? -14.412 -7.434 12.842 1.00 97.69 100 GLY A CA 1
ATOM 755 C C . GLY A 1 100 ? -13.901 -6.108 13.404 1.00 97.69 100 GLY A C 1
ATOM 756 O O . GLY A 1 100 ? -14.407 -5.656 14.427 1.00 97.69 100 GLY A O 1
ATOM 757 N N . LEU A 1 101 ? -12.895 -5.505 12.768 1.00 97.75 101 LEU A N 1
ATOM 758 C CA . LEU A 1 101 ? -12.348 -4.207 13.153 1.00 97.75 101 LEU A CA 1
ATOM 759 C C . LEU A 1 101 ? -12.680 -3.144 12.110 1.00 97.75 101 LEU A C 1
ATOM 761 O O . LEU A 1 101 ? -12.766 -3.430 10.913 1.00 97.75 101 LEU A O 1
ATOM 765 N N . ASP A 1 102 ? -12.826 -1.909 12.583 1.00 95.56 102 ASP A N 1
ATOM 766 C CA . ASP A 1 102 ? -12.861 -0.741 11.714 1.00 95.56 102 ASP A CA 1
ATOM 767 C C . ASP A 1 102 ? -11.541 -0.634 10.915 1.00 95.56 102 ASP A C 1
ATOM 769 O O . ASP A 1 102 ? -10.463 -0.838 11.491 1.00 95.56 102 ASP A O 1
ATOM 773 N N . PRO A 1 103 ? -11.583 -0.351 9.598 1.00 96.75 103 PRO A N 1
ATOM 774 C CA . PRO A 1 103 ? -10.374 -0.256 8.787 1.00 96.75 103 PRO A CA 1
ATOM 775 C C . PRO A 1 103 ? -9.379 0.818 9.227 1.00 96.75 103 PRO A C 1
ATOM 777 O O . PRO A 1 103 ? -8.172 0.574 9.175 1.00 96.75 103 PRO A O 1
ATOM 780 N N . LEU A 1 104 ? -9.845 1.990 9.669 1.00 95.56 104 LEU A N 1
ATOM 781 C CA . LEU A 1 104 ? -8.962 3.062 10.121 1.00 95.56 104 LEU A CA 1
ATOM 782 C C . LEU A 1 104 ? -8.289 2.680 11.444 1.00 95.56 104 LEU A C 1
ATOM 784 O O . LEU A 1 104 ? -7.080 2.858 11.577 1.00 95.56 104 LEU A O 1
ATOM 788 N N . GLU A 1 105 ? -9.026 2.076 12.380 1.00 95.19 105 GLU A N 1
ATOM 789 C CA . GLU A 1 105 ? -8.462 1.538 13.627 1.00 95.19 105 GLU A CA 1
ATOM 790 C C . GLU A 1 105 ? -7.450 0.419 13.373 1.00 95.19 105 GLU A C 1
ATOM 792 O O . GLU A 1 105 ? -6.370 0.392 13.970 1.00 95.19 105 GLU A O 1
ATOM 797 N N . PHE A 1 106 ? -7.773 -0.503 12.462 1.00 97.50 106 PHE A N 1
ATOM 798 C CA . PHE A 1 106 ? -6.871 -1.585 12.084 1.00 97.50 106 PHE A CA 1
ATOM 799 C C . PHE A 1 106 ? -5.562 -1.030 11.518 1.00 97.50 106 PHE A C 1
ATOM 801 O O . PHE A 1 106 ? -4.482 -1.492 11.892 1.00 97.50 106 PHE A O 1
ATOM 808 N N . LYS A 1 107 ? -5.636 -0.027 10.639 1.00 96.00 107 LYS A N 1
ATOM 809 C CA . LYS A 1 107 ? -4.450 0.611 10.064 1.00 96.00 107 LYS A CA 1
ATOM 810 C C . LYS A 1 107 ? -3.662 1.374 11.121 1.00 96.00 107 LYS A C 1
ATOM 812 O O . LYS A 1 107 ? -2.477 1.100 11.272 1.00 96.00 107 LYS A O 1
ATOM 817 N N . ALA A 1 108 ? -4.313 2.216 11.922 1.00 95.44 108 ALA A N 1
ATOM 818 C CA . ALA A 1 108 ? -3.674 2.960 13.010 1.00 95.44 108 ALA A CA 1
ATOM 819 C C . ALA A 1 108 ? -2.907 2.039 13.976 1.00 95.44 108 ALA A C 1
ATOM 821 O O . ALA A 1 108 ? -1.773 2.328 14.347 1.00 95.44 108 ALA A O 1
ATOM 822 N N . LYS A 1 109 ? -3.474 0.875 14.317 1.00 96.19 109 LYS A N 1
ATOM 823 C CA . LYS A 1 109 ? -2.807 -0.127 15.162 1.00 96.19 109 LYS A CA 1
ATOM 824 C C . LYS A 1 109 ? -1.517 -0.684 14.542 1.00 96.19 109 LYS A C 1
ATOM 826 O O . LYS A 1 109 ? -0.594 -1.060 15.269 1.00 96.19 109 LYS A O 1
ATOM 831 N N . ASN A 1 110 ? -1.463 -0.790 13.217 1.00 97.44 110 ASN A N 1
ATOM 832 C CA . ASN A 1 110 ? -0.413 -1.507 12.497 1.00 97.44 110 ASN A CA 1
ATOM 833 C C . ASN A 1 110 ? 0.560 -0.606 11.736 1.00 97.44 110 ASN A C 1
ATOM 835 O O . ASN A 1 110 ? 1.471 -1.140 11.111 1.00 97.44 110 ASN A O 1
ATOM 839 N N . ILE A 1 111 ? 0.408 0.713 11.762 1.00 95.56 111 ILE A N 1
ATOM 840 C CA . ILE A 1 111 ? 1.368 1.628 11.139 1.00 95.56 111 ILE A CA 1
ATOM 841 C C . ILE A 1 111 ? 2.558 1.865 12.082 1.00 95.56 111 ILE A C 1
ATOM 843 O O . ILE A 1 111 ? 2.427 1.792 13.308 1.00 95.56 111 ILE A O 1
ATOM 847 N N . ILE A 1 112 ? 3.737 2.074 11.497 1.00 94.06 112 ILE A N 1
ATOM 848 C CA . ILE A 1 112 ? 4.949 2.482 12.213 1.00 94.06 112 ILE A CA 1
ATOM 849 C C . ILE A 1 112 ? 4.793 3.894 12.799 1.00 94.06 112 ILE A C 1
ATOM 851 O O . ILE A 1 112 ? 4.212 4.776 12.171 1.00 94.06 112 ILE A O 1
ATOM 855 N N . GLY A 1 113 ? 5.323 4.105 13.996 1.00 92.88 113 GLY A N 1
ATOM 856 C CA . GLY A 1 113 ? 5.303 5.364 14.728 1.00 92.88 113 GLY A CA 1
ATOM 857 C C . GLY A 1 113 ? 6.672 6.054 14.801 1.00 92.88 113 GLY A C 1
ATOM 858 O O . GLY A 1 113 ? 7.637 5.629 14.160 1.00 92.88 113 GLY A O 1
ATOM 859 N N . PRO A 1 114 ? 6.783 7.130 15.602 1.00 91.69 114 PRO A N 1
ATOM 860 C CA . PRO A 1 114 ? 8.039 7.845 15.805 1.00 91.69 114 PRO A CA 1
ATOM 861 C C . PRO A 1 114 ? 9.159 6.925 16.304 1.00 91.69 114 PRO A C 1
ATOM 863 O O . PRO A 1 114 ? 8.977 6.184 17.269 1.00 91.69 114 PRO A O 1
ATOM 866 N N . GLY A 1 115 ? 10.335 7.020 15.681 1.00 89.19 115 GLY A N 1
ATOM 867 C CA . GLY A 1 115 ? 11.524 6.260 16.078 1.00 89.19 115 GLY A CA 1
ATOM 868 C C . GLY A 1 115 ? 11.501 4.776 15.700 1.00 89.19 115 GLY A C 1
ATOM 869 O O . GLY A 1 115 ? 12.475 4.080 15.975 1.00 89.19 115 GLY A O 1
ATOM 870 N N . GLU A 1 116 ? 10.434 4.286 15.067 1.00 91.62 116 GLU A N 1
ATOM 871 C CA . GLU A 1 116 ? 10.411 2.931 14.523 1.00 91.62 116 GLU A CA 1
ATOM 872 C C . GLU A 1 116 ? 11.086 2.866 13.145 1.00 91.62 116 GLU A C 1
ATOM 874 O O . GLU A 1 116 ? 10.987 3.813 12.356 1.00 91.62 116 GLU A O 1
ATOM 879 N N . PRO A 1 117 ? 11.763 1.747 12.830 1.00 90.38 117 PRO A N 1
ATOM 880 C CA . PRO A 1 117 ? 12.472 1.594 11.570 1.00 90.38 117 PRO A CA 1
ATOM 881 C C . PRO A 1 117 ? 11.520 1.342 10.397 1.00 90.38 117 PRO A C 1
ATOM 883 O O . PRO A 1 117 ? 10.507 0.640 10.507 1.00 90.38 117 PRO A O 1
ATOM 886 N N . MET A 1 118 ? 11.899 1.851 9.226 1.00 90.94 118 MET A N 1
ATOM 887 C CA . MET A 1 118 ? 11.235 1.549 7.960 1.00 90.94 118 MET A CA 1
ATOM 888 C C . MET A 1 118 ? 11.765 0.228 7.394 1.00 90.94 118 MET A C 1
ATOM 890 O O . MET A 1 118 ? 12.749 0.191 6.663 1.00 90.94 118 MET A O 1
ATOM 894 N N . ILE A 1 119 ? 11.109 -0.883 7.735 1.00 92.75 119 ILE A N 1
ATOM 895 C CA . ILE A 1 119 ? 11.556 -2.219 7.310 1.00 92.75 119 ILE A CA 1
ATOM 896 C C . ILE A 1 119 ? 10.855 -2.633 6.012 1.00 92.75 119 ILE A C 1
ATOM 898 O O . ILE A 1 119 ? 9.637 -2.840 5.994 1.00 92.75 119 ILE A O 1
ATOM 902 N N . THR A 1 120 ? 11.613 -2.833 4.937 1.00 92.56 120 THR A N 1
ATOM 903 C CA . THR A 1 120 ? 11.105 -3.369 3.665 1.00 92.56 120 THR A CA 1
ATOM 904 C C . THR A 1 120 ? 11.239 -4.898 3.614 1.00 92.56 120 THR A C 1
ATOM 906 O O . THR A 1 120 ? 11.699 -5.541 4.557 1.00 92.56 120 THR A O 1
ATOM 909 N N . ALA A 1 121 ? 10.846 -5.527 2.501 1.00 91.06 121 ALA A N 1
ATOM 910 C CA . ALA A 1 121 ? 11.159 -6.942 2.275 1.00 91.06 121 ALA A CA 1
ATOM 911 C C . ALA A 1 121 ? 12.659 -7.207 2.025 1.00 91.06 121 ALA A C 1
ATOM 913 O O . ALA A 1 121 ? 13.081 -8.358 2.111 1.00 91.06 121 ALA A O 1
ATOM 914 N N . GLY A 1 122 ? 13.440 -6.168 1.700 1.00 89.25 122 GLY A N 1
ATOM 915 C CA . GLY A 1 122 ? 14.896 -6.237 1.561 1.00 89.25 122 GLY A CA 1
ATOM 916 C C . GLY A 1 122 ? 15.653 -6.091 2.884 1.00 89.25 122 GLY A C 1
ATOM 917 O O . GLY A 1 122 ? 16.840 -6.396 2.921 1.00 89.25 122 GLY A O 1
ATOM 918 N N . GLY A 1 123 ? 14.971 -5.687 3.961 1.00 88.12 123 GLY A N 1
ATOM 919 C CA . GLY A 1 123 ? 15.576 -5.386 5.257 1.00 88.12 123 GLY A CA 1
ATOM 920 C C . GLY A 1 123 ? 15.311 -3.948 5.698 1.00 88.12 123 GLY A C 1
ATOM 921 O O . GLY A 1 123 ? 14.461 -3.255 5.133 1.00 88.12 123 GLY A O 1
ATOM 922 N N . GLU A 1 124 ? 16.009 -3.539 6.751 1.00 84.25 124 GLU A N 1
ATOM 923 C CA . GLU A 1 124 ? 16.058 -2.153 7.218 1.00 84.25 124 GLU A CA 1
ATOM 924 C C . GLU A 1 124 ? 17.052 -1.356 6.366 1.00 84.25 124 GLU A C 1
ATOM 926 O O . GLU A 1 124 ? 18.144 -1.844 6.076 1.00 84.25 124 GLU A O 1
ATOM 931 N N . GLU A 1 125 ? 16.664 -0.148 5.959 1.00 80.75 125 GLU A N 1
ATOM 932 C CA . GLU A 1 125 ? 17.556 0.809 5.299 1.00 80.75 125 GLU A CA 1
ATOM 933 C C . GLU A 1 125 ? 18.216 1.670 6.389 1.00 80.75 125 GLU A C 1
ATOM 935 O O . GLU A 1 125 ? 17.553 2.486 7.029 1.00 80.75 125 GLU A O 1
ATOM 940 N N . GLU A 1 126 ? 19.511 1.464 6.644 1.00 76.62 126 GLU A N 1
ATOM 941 C CA . GLU A 1 126 ? 20.224 2.060 7.791 1.00 76.62 126 GLU A CA 1
ATOM 942 C C . GLU A 1 126 ? 20.308 3.599 7.744 1.00 76.62 126 GLU A C 1
ATOM 944 O O . GLU A 1 126 ? 20.489 4.249 8.775 1.00 76.62 126 GLU A O 1
ATOM 949 N N . ASP A 1 127 ? 20.182 4.201 6.560 1.00 83.12 127 ASP A N 1
ATOM 950 C CA . ASP A 1 127 ? 20.254 5.649 6.350 1.00 83.12 127 ASP A CA 1
ATOM 951 C C . ASP A 1 127 ? 18.881 6.347 6.375 1.00 83.12 127 ASP A C 1
ATOM 953 O O . ASP A 1 127 ? 18.804 7.580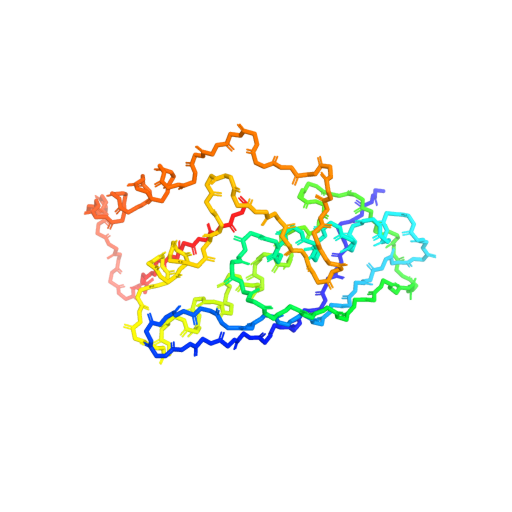 6.319 1.00 83.12 127 ASP A O 1
ATOM 957 N N . LEU A 1 128 ? 17.795 5.585 6.525 1.00 83.31 128 LEU A N 1
ATOM 958 C CA . LEU A 1 128 ? 16.423 6.055 6.367 1.00 83.31 128 LEU A CA 1
ATOM 959 C C . LEU A 1 128 ? 15.668 5.979 7.700 1.00 83.31 128 LEU A C 1
ATOM 961 O O . LEU A 1 128 ? 15.194 4.930 8.128 1.00 83.31 128 LEU A O 1
ATOM 965 N N . HIS A 1 129 ? 15.527 7.128 8.363 1.00 85.69 129 HIS A N 1
ATOM 966 C CA . HIS A 1 129 ? 14.837 7.240 9.650 1.00 85.69 129 HIS A CA 1
ATOM 967 C C . HIS A 1 129 ? 13.737 8.304 9.623 1.00 85.69 129 HIS A C 1
ATOM 969 O O . HIS A 1 129 ? 13.807 9.306 8.907 1.00 85.69 129 HIS A O 1
ATOM 975 N N . ILE A 1 130 ? 12.710 8.099 10.449 1.00 90.06 130 ILE A N 1
ATOM 976 C CA . ILE A 1 130 ? 11.617 9.057 10.629 1.00 90.06 130 ILE A CA 1
ATOM 977 C C . ILE A 1 130 ? 12.146 10.256 11.423 1.00 90.06 130 ILE A C 1
ATOM 979 O O . ILE A 1 130 ? 12.223 10.219 12.650 1.00 90.06 130 ILE A O 1
ATOM 983 N N . ALA A 1 131 ? 12.507 11.328 10.718 1.00 90.56 131 ALA A N 1
ATOM 984 C CA . ALA A 1 131 ? 12.969 12.569 11.339 1.00 90.56 131 ALA A CA 1
ATOM 985 C C . ALA A 1 131 ? 11.829 13.354 12.016 1.00 90.56 131 ALA A C 1
ATOM 987 O O . ALA A 1 131 ? 12.033 14.016 13.032 1.00 90.56 131 ALA A O 1
ATOM 988 N N . SER A 1 132 ? 10.618 13.287 11.460 1.00 92.50 132 SER A N 1
ATOM 989 C CA . SER A 1 132 ? 9.415 13.898 12.024 1.00 92.50 132 SER A CA 1
ATOM 990 C C . SER A 1 132 ? 8.188 13.039 11.730 1.00 92.50 132 SER A C 1
ATOM 992 O O . SER A 1 132 ? 8.148 12.303 10.746 1.00 92.50 132 SER A O 1
ATOM 994 N N . TYR A 1 133 ? 7.188 13.113 12.608 1.00 92.56 133 TYR A N 1
ATOM 995 C CA . TYR A 1 133 ? 6.006 12.260 12.550 1.00 92.56 133 TYR A CA 1
ATOM 996 C C . TYR A 1 133 ? 4.743 13.065 12.860 1.00 92.56 133 TYR A C 1
ATOM 998 O O . TYR A 1 133 ? 4.660 13.736 13.890 1.00 92.56 133 TYR A O 1
ATOM 1006 N N . GLY A 1 134 ? 3.769 12.994 11.953 1.00 94.50 134 GLY A N 1
ATOM 1007 C CA . GLY A 1 134 ? 2.482 13.690 12.058 1.00 94.50 134 GLY A CA 1
ATOM 1008 C C . GLY A 1 134 ? 1.268 12.798 11.791 1.00 94.50 134 GLY A C 1
ATOM 1009 O O . GLY A 1 134 ? 0.154 13.303 11.659 1.00 94.50 134 GLY A O 1
ATOM 1010 N N . LEU A 1 135 ? 1.474 11.489 11.635 1.00 93.38 135 LEU A N 1
ATOM 1011 C CA . LEU A 1 135 ? 0.443 10.618 11.088 1.00 93.38 135 LEU A CA 1
ATOM 1012 C C . LEU A 1 135 ? -0.708 10.370 12.070 1.00 93.38 135 LEU A C 1
ATOM 1014 O O . LEU A 1 135 ? -1.863 10.402 11.652 1.00 93.38 135 LEU A O 1
ATOM 1018 N N . ASP A 1 136 ? -0.433 10.227 13.366 1.00 92.62 136 ASP A N 1
ATOM 1019 C CA . ASP A 1 136 ? -1.493 10.084 14.377 1.00 92.62 136 ASP A CA 1
ATOM 1020 C C . ASP A 1 136 ? -2.398 11.322 14.411 1.00 92.62 136 ASP A C 1
ATOM 1022 O O . ASP A 1 136 ? -3.615 11.219 14.570 1.00 92.62 136 ASP A O 1
ATOM 1026 N N . GLN A 1 137 ? -1.818 12.507 14.201 1.00 95.25 137 GLN A N 1
ATOM 1027 C CA . GLN A 1 137 ? -2.556 13.761 14.102 1.00 95.25 137 GLN A CA 1
ATOM 1028 C C . GLN A 1 137 ? -3.442 13.773 12.851 1.00 95.25 137 GLN A C 1
ATOM 1030 O O . GLN A 1 137 ? -4.605 14.171 12.940 1.00 95.25 137 GLN A O 1
ATOM 1035 N N . CYS A 1 138 ? -2.936 13.303 11.705 1.00 95.62 138 CYS A N 1
ATOM 1036 C CA . CYS A 1 138 ? -3.735 13.141 10.489 1.00 95.62 138 CYS A CA 1
ATOM 1037 C C . CYS A 1 138 ? -4.896 12.160 10.699 1.00 95.62 138 CYS A C 1
ATOM 1039 O O . CYS A 1 138 ? -6.029 12.487 10.355 1.00 95.62 138 CYS A O 1
ATOM 1041 N N . ILE A 1 139 ? -4.648 11.007 11.327 1.00 94.56 139 ILE A N 1
ATOM 1042 C CA . ILE A 1 139 ? -5.688 10.025 11.664 1.00 94.56 139 ILE A CA 1
ATOM 1043 C C . ILE A 1 139 ? -6.737 10.655 12.587 1.00 94.56 139 ILE A C 1
ATOM 1045 O O . ILE A 1 139 ? -7.932 10.519 12.341 1.00 94.56 139 ILE A O 1
ATOM 1049 N N . GLY A 1 140 ? -6.317 11.408 13.607 1.00 94.38 140 GLY A N 1
ATOM 1050 C CA . GLY A 1 140 ? -7.230 12.119 14.505 1.00 94.38 140 GLY A CA 1
ATOM 1051 C C . GLY A 1 140 ? -8.057 13.213 13.817 1.00 94.38 140 GLY A C 1
ATOM 1052 O O . GLY A 1 140 ? -9.188 13.478 14.220 1.00 94.38 140 GLY A O 1
ATOM 1053 N N . ILE A 1 141 ? -7.529 13.858 12.774 1.00 95.56 141 ILE A N 1
ATOM 1054 C CA . ILE A 1 141 ? -8.303 14.787 11.936 1.00 95.56 141 ILE A CA 1
ATOM 1055 C C . ILE A 1 141 ? -9.341 14.018 11.115 1.00 95.56 141 ILE A C 1
ATOM 1057 O O . ILE A 1 141 ? -10.504 14.405 11.121 1.00 95.56 141 ILE A O 1
ATOM 1061 N N . VAL A 1 142 ? -8.942 12.920 10.466 1.00 94.06 142 VAL A N 1
ATOM 1062 C CA . VAL A 1 142 ? -9.848 12.094 9.654 1.00 94.06 142 VAL A CA 1
ATOM 1063 C C . VAL A 1 142 ? -10.983 11.521 10.504 1.00 94.06 142 VAL A C 1
ATOM 1065 O O . VAL A 1 142 ? -12.135 11.651 10.112 1.00 94.06 142 VAL A O 1
ATOM 1068 N N . ARG A 1 143 ? -10.688 10.981 11.695 1.00 92.25 143 ARG A N 1
ATOM 1069 C CA . ARG A 1 143 ? -11.713 10.466 12.622 1.00 92.25 143 ARG A CA 1
ATOM 1070 C C . ARG A 1 143 ? -12.764 11.514 12.962 1.00 92.25 143 ARG A C 1
ATOM 1072 O O . ARG A 1 143 ? -13.949 11.247 12.840 1.00 92.25 143 ARG A O 1
ATOM 1079 N N . ARG A 1 144 ? -12.326 12.721 13.336 1.00 92.50 144 ARG A N 1
ATOM 1080 C CA . ARG A 1 144 ? -13.248 13.822 13.647 1.00 92.50 144 ARG A CA 1
ATOM 1081 C C . ARG A 1 144 ? -14.104 14.195 12.443 1.00 92.50 144 ARG A C 1
ATOM 1083 O O . ARG A 1 144 ? -15.300 14.376 12.600 1.00 92.50 144 ARG A O 1
ATOM 1090 N N . ALA A 1 145 ? -13.512 14.250 11.252 1.00 90.94 145 ALA A N 1
ATOM 1091 C CA . ALA A 1 145 ? -14.254 14.545 10.031 1.00 90.94 145 ALA A CA 1
ATOM 1092 C C . ALA A 1 145 ? -15.302 13.465 9.695 1.00 90.94 145 ALA A C 1
ATOM 1094 O O . ALA A 1 145 ? -16.344 13.799 9.146 1.00 90.94 145 ALA A O 1
ATOM 1095 N N . GLN A 1 146 ? -15.063 12.194 10.037 1.00 88.38 146 GLN A N 1
ATOM 1096 C CA . GLN A 1 146 ? -16.050 11.117 9.853 1.00 88.38 146 GLN A CA 1
ATOM 1097 C C . GLN A 1 146 ? -17.214 11.177 10.855 1.00 88.38 146 GLN A C 1
ATOM 1099 O O . GLN A 1 146 ? -18.279 10.629 10.595 1.00 88.38 146 GLN A O 1
ATOM 1104 N N . GLU A 1 147 ? -17.030 11.831 12.002 1.00 88.00 147 GLU A N 1
ATOM 1105 C CA . GLU A 1 147 ? -18.099 12.056 12.982 1.00 88.00 147 GLU A CA 1
ATOM 1106 C C . GLU A 1 147 ? -18.981 13.263 12.616 1.00 88.00 147 GLU A C 1
ATOM 1108 O O . GLU A 1 147 ? -20.078 13.420 13.163 1.00 88.00 147 GLU A O 1
ATOM 1113 N N . GLU A 1 148 ? -18.520 14.127 11.706 1.00 87.06 148 GLU A N 1
ATOM 1114 C CA . GLU A 1 148 ? -19.277 15.295 11.270 1.00 87.06 148 GLU A CA 1
ATOM 1115 C C . GLU A 1 148 ? -20.477 14.879 10.400 1.00 87.06 148 GLU A C 1
ATOM 1117 O O . GLU A 1 148 ? -20.338 14.088 9.464 1.00 87.06 148 GLU A O 1
ATOM 1122 N N . PRO A 1 149 ? -21.682 15.413 10.669 1.00 77.75 149 PRO A N 1
ATOM 1123 C CA . PRO A 1 149 ? -22.857 15.085 9.879 1.00 77.75 149 PRO A CA 1
ATOM 1124 C C . PRO A 1 149 ? -22.702 15.589 8.441 1.00 77.75 149 PRO A C 1
ATOM 1126 O O . PRO A 1 149 ? -22.328 16.741 8.209 1.00 77.75 149 PRO A O 1
ATOM 1129 N N . VAL A 1 150 ? -23.060 14.744 7.471 1.00 76.19 150 VAL A N 1
ATOM 1130 C CA . VAL A 1 150 ? -23.100 15.130 6.054 1.00 76.19 150 VAL A CA 1
ATOM 1131 C C . VAL A 1 150 ? -24.062 16.308 5.887 1.00 76.19 150 VAL A C 1
ATOM 1133 O O . VAL A 1 150 ? -25.218 16.247 6.306 1.00 76.19 150 VAL A O 1
ATOM 1136 N N . SER A 1 151 ? -23.573 17.392 5.286 1.00 70.94 151 SER A N 1
ATOM 1137 C CA . SER A 1 151 ? -24.279 18.677 5.219 1.00 70.94 151 SER A CA 1
ATOM 1138 C C . SER A 1 151 ? -25.559 18.651 4.381 1.00 70.94 151 SER A C 1
ATOM 1140 O O . SER A 1 151 ? -26.415 19.515 4.555 1.00 70.94 151 SER A O 1
ATOM 1142 N N . GLU A 1 152 ? -25.694 17.686 3.469 1.00 81.56 152 GLU A N 1
ATOM 1143 C CA . GLU A 1 152 ? -26.831 17.571 2.558 1.00 81.56 152 GLU A CA 1
ATOM 1144 C C . GLU A 1 152 ? -27.426 16.156 2.602 1.00 81.56 152 GLU A C 1
ATOM 1146 O O . GLU A 1 152 ? -26.681 15.174 2.524 1.00 81.56 152 GLU A O 1
ATOM 1151 N N . PRO A 1 153 ? -28.761 16.020 2.723 1.00 80.50 153 PRO A N 1
ATOM 1152 C CA . PRO A 1 153 ? -29.411 14.720 2.668 1.00 80.50 153 PRO A CA 1
ATOM 1153 C C . PRO A 1 153 ? -29.198 14.090 1.292 1.00 80.50 153 PRO A C 1
ATOM 1155 O O . PRO A 1 153 ? -29.437 14.709 0.253 1.00 80.50 153 PRO A O 1
ATOM 1158 N N . VAL A 1 154 ? -28.745 12.840 1.293 1.00 86.62 154 VAL A N 1
ATOM 1159 C CA . VAL A 1 154 ? -28.486 12.098 0.062 1.00 86.62 154 VAL A CA 1
ATOM 1160 C C . VAL A 1 154 ? -29.824 11.725 -0.594 1.00 86.62 154 VAL A C 1
ATOM 1162 O O . VAL A 1 154 ? -30.735 11.301 0.120 1.00 86.62 154 VAL A O 1
ATOM 1165 N N . PRO A 1 155 ? -29.974 11.874 -1.926 1.00 91.00 155 PRO A N 1
ATOM 1166 C CA . PRO A 1 155 ? -31.220 11.546 -2.611 1.00 91.00 155 PRO A CA 1
ATOM 1167 C C . PRO A 1 155 ? -31.675 10.098 -2.391 1.00 91.00 155 PRO A C 1
ATOM 1169 O O . PRO A 1 155 ? -30.859 9.177 -2.309 1.00 91.00 155 PRO A O 1
ATOM 1172 N N . ASP A 1 156 ? -32.993 9.890 -2.386 1.00 91.94 156 ASP A N 1
ATOM 1173 C CA . ASP A 1 156 ? -33.586 8.562 -2.233 1.00 91.94 156 ASP A CA 1
ATOM 1174 C C . ASP A 1 156 ? -33.053 7.573 -3.285 1.00 91.94 156 ASP A C 1
ATOM 1176 O O . ASP A 1 156 ? -32.988 7.858 -4.484 1.00 91.94 156 ASP A O 1
ATOM 1180 N N . GLY A 1 157 ? -32.679 6.378 -2.825 1.00 93.44 157 GLY A N 1
ATOM 1181 C CA . GLY A 1 157 ? -32.171 5.290 -3.666 1.00 93.44 157 GLY A CA 1
ATOM 1182 C C . GLY A 1 157 ? -30.662 5.311 -3.931 1.00 93.44 157 GLY A C 1
ATOM 1183 O O . GLY A 1 157 ? -30.154 4.381 -4.558 1.00 93.44 157 GLY A O 1
ATOM 1184 N N . TRP A 1 158 ? -29.928 6.317 -3.452 1.00 93.31 158 TRP A N 1
ATOM 1185 C CA . TRP A 1 158 ? -28.470 6.360 -3.575 1.00 93.31 158 TRP A CA 1
ATOM 1186 C C . TRP A 1 158 ? -27.789 5.567 -2.456 1.00 93.31 158 TRP A C 1
ATOM 1188 O O . TRP A 1 158 ? -28.179 5.632 -1.291 1.00 93.31 158 TRP A O 1
ATOM 1198 N N . LEU A 1 159 ? -26.734 4.831 -2.813 1.00 91.25 159 LEU A N 1
ATOM 1199 C CA . LEU A 1 159 ? -25.841 4.199 -1.845 1.00 91.25 159 LEU A CA 1
ATOM 1200 C C . LEU A 1 159 ? -24.727 5.177 -1.471 1.00 91.25 159 LEU A C 1
ATOM 1202 O O . LEU A 1 159 ? -24.136 5.812 -2.344 1.00 91.25 159 LEU A O 1
ATOM 1206 N N . VAL A 1 160 ? -24.417 5.249 -0.181 1.00 88.00 160 VAL A N 1
ATOM 1207 C CA . VAL A 1 160 ? -23.333 6.070 0.368 1.00 88.00 160 VAL A CA 1
ATOM 1208 C C . VAL A 1 160 ? -22.276 5.143 0.943 1.00 88.00 160 VAL A C 1
ATOM 1210 O O . VAL A 1 160 ? -22.600 4.109 1.529 1.00 88.00 160 VAL A O 1
ATOM 1213 N N . GLY A 1 161 ? -21.013 5.507 0.764 1.00 88.38 161 GLY A N 1
ATOM 1214 C CA . GLY A 1 161 ? -19.892 4.782 1.332 1.00 88.38 161 GLY A CA 1
ATOM 1215 C C . GLY A 1 161 ? -18.812 5.742 1.788 1.00 88.38 161 GLY A C 1
ATOM 1216 O O . GLY A 1 161 ? -18.618 6.804 1.200 1.00 88.38 161 GLY A O 1
ATOM 1217 N N . GLU A 1 162 ? -18.094 5.325 2.816 1.00 88.44 162 GLU A N 1
ATOM 1218 C CA . GLU A 1 162 ? -16.917 6.014 3.316 1.00 88.44 162 GLU A CA 1
ATOM 1219 C C . GLU A 1 162 ? -15.698 5.115 3.157 1.00 88.44 162 GLU A C 1
ATOM 1221 O O . GLU A 1 162 ? -15.780 3.885 3.254 1.00 88.44 162 GLU A O 1
ATOM 1226 N N . GLY A 1 163 ? -14.557 5.742 2.901 1.00 91.38 163 GLY A N 1
ATOM 1227 C CA . GLY A 1 163 ? -13.287 5.059 2.750 1.00 91.38 163 GLY A CA 1
ATOM 1228 C C . GLY A 1 163 ? -12.160 5.956 3.220 1.00 91.38 163 GLY A C 1
ATOM 1229 O O . GLY A 1 163 ? -12.147 7.156 2.956 1.00 91.38 163 GLY A O 1
ATOM 1230 N N . THR A 1 164 ? -11.202 5.355 3.906 1.00 94.06 164 THR A N 1
ATOM 1231 C CA . THR A 1 164 ? -9.976 6.019 4.337 1.00 94.06 164 THR A CA 1
ATOM 1232 C C . THR A 1 164 ? -8.798 5.238 3.789 1.00 94.06 164 THR A C 1
ATOM 1234 O O . THR A 1 164 ? -8.873 4.022 3.617 1.00 94.06 164 THR A O 1
ATOM 1237 N N . ALA A 1 165 ? -7.702 5.921 3.493 1.00 93.69 165 ALA A N 1
ATOM 1238 C CA . ALA A 1 165 ? -6.488 5.293 3.000 1.00 93.69 165 ALA A CA 1
ATOM 1239 C C . ALA A 1 165 ? -5.269 6.098 3.439 1.00 93.69 165 ALA A C 1
ATOM 1241 O O . ALA A 1 165 ? -5.342 7.322 3.562 1.00 93.69 165 ALA A O 1
ATOM 1242 N N . LEU A 1 166 ? -4.157 5.404 3.646 1.00 91.56 166 LEU A N 1
ATOM 1243 C CA . LEU A 1 166 ? -2.843 6.019 3.773 1.00 91.56 166 LEU A CA 1
ATOM 1244 C C . LEU A 1 166 ? -2.231 6.261 2.382 1.00 91.56 166 LEU A C 1
ATOM 1246 O O . LEU A 1 166 ? -2.397 5.430 1.485 1.00 91.56 166 LEU A O 1
ATOM 1250 N N . ALA A 1 167 ? -1.531 7.385 2.194 1.00 81.69 167 ALA A N 1
ATOM 1251 C CA . ALA A 1 167 ? -0.865 7.742 0.937 1.00 81.69 167 ALA A CA 1
ATOM 1252 C C . ALA A 1 167 ? 0.336 8.668 1.153 1.00 81.69 167 ALA A C 1
ATOM 1254 O O . ALA A 1 167 ? 0.280 9.487 2.099 1.00 81.69 167 ALA A O 1
#

pLDDT: mean 93.87, std 5.93, range [57.5, 98.81]

Radius of gyration: 17.89 Å; chains: 1; bounding box: 54×31×45 Å